Protein AF-A0A7X3KZ96-F1 (afdb_monomer)

pLDDT: mean 79.61, std 12.58, range [45.84, 91.5]

Solvent-accessible surface area (backbone atoms only — not comparable to full-atom values): 4082 Å² total; per-residue (Å²): 110,66,69,46,98,88,71,47,74,68,58,42,68,38,63,68,85,84,42,88,94,44,52,58,36,49,43,80,37,75,94,70,80,88,84,86,85,83,85,87,81,76,90,75,61,99,73,78,74,80,86,71,83,64,83,127

Secondary structure (DSSP, 8-state):
----TTS----EEESS---TTTGGGEEE--SSS---------S--S----------

Mean p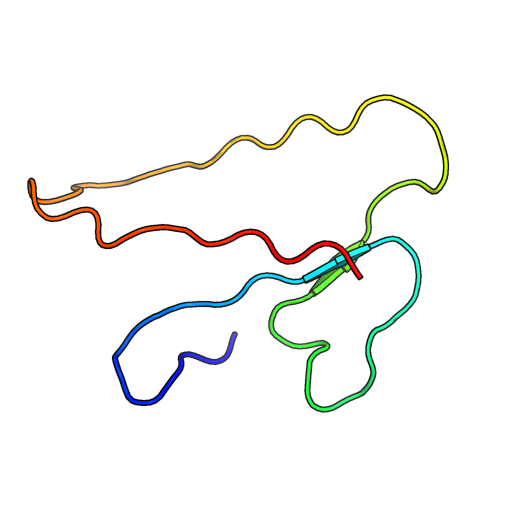redicted aligned error: 7.91 Å

Foldseek 3Di:
DDADPVRHDAAAEEQDQPDDVRNVRYDHDDPDDDDDDDDDDDPDDPPPDDDDHDDD

Structure (mmCIF, N/CA/C/O backbone):
data_AF-A0A7X3KZ96-F1
#
_entry.id   AF-A0A7X3KZ96-F1
#
loop_
_atom_site.group_PDB
_atom_site.id
_atom_site.type_symbol
_atom_site.label_atom_id
_atom_site.label_alt_id
_atom_site.label_comp_id
_atom_site.label_asym_id
_atom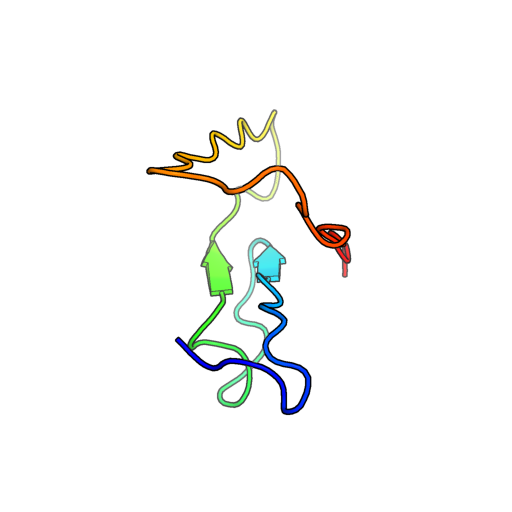_site.label_entity_id
_atom_site.label_seq_id
_atom_site.pdbx_PDB_ins_code
_atom_site.Cartn_x
_atom_site.Cartn_y
_atom_site.Cartn_z
_atom_site.occupancy
_atom_site.B_iso_or_equiv
_atom_site.auth_seq_id
_atom_site.auth_comp_id
_atom_site.auth_asym_id
_atom_site.auth_atom_id
_atom_site.pdbx_PDB_model_num
ATOM 1 N N . MET A 1 1 ? 0.286 -10.907 -5.949 1.00 72.94 1 MET A N 1
ATOM 2 C CA . MET A 1 1 ? 0.284 -9.504 -6.411 1.00 72.94 1 MET A CA 1
ATOM 3 C C . MET A 1 1 ? -0.274 -9.422 -7.817 1.00 72.94 1 MET A C 1
ATOM 5 O O . MET A 1 1 ? 0.030 -10.283 -8.634 1.00 72.94 1 MET A O 1
ATOM 9 N N . LYS A 1 2 ? -1.095 -8.407 -8.081 1.00 85.31 2 LYS A N 1
ATOM 10 C CA . LYS A 1 2 ? -1.783 -8.181 -9.352 1.00 85.31 2 LYS A CA 1
ATOM 11 C C . LYS A 1 2 ? -1.545 -6.743 -9.807 1.00 85.31 2 LYS A C 1
ATOM 13 O O . LYS A 1 2 ? -1.860 -5.815 -9.069 1.00 85.31 2 LYS A O 1
ATOM 18 N N . TYR A 1 3 ? -0.998 -6.574 -11.003 1.00 87.12 3 TYR A N 1
ATOM 19 C CA . TYR A 1 3 ? -0.805 -5.264 -11.623 1.00 87.12 3 TYR A CA 1
ATOM 20 C C . TYR A 1 3 ? -2.016 -4.883 -12.472 1.00 87.12 3 TYR A C 1
ATOM 22 O O . TYR A 1 3 ? -2.736 -5.748 -12.979 1.00 87.12 3 TYR A O 1
ATOM 30 N N . ASN A 1 4 ? -2.221 -3.582 -12.627 1.00 87.19 4 ASN A N 1
ATOM 31 C CA . ASN A 1 4 ? -3.229 -3.028 -13.515 1.00 87.19 4 ASN A CA 1
ATOM 32 C C . ASN A 1 4 ? -2.765 -3.117 -14.985 1.00 87.19 4 ASN A C 1
ATOM 34 O O . ASN A 1 4 ? -1.564 -3.240 -15.246 1.00 87.19 4 ASN A O 1
ATOM 38 N N . PRO A 1 5 ? -3.684 -3.029 -15.967 1.00 89.19 5 PRO A N 1
ATOM 39 C CA . PRO A 1 5 ? -3.338 -3.088 -17.393 1.00 89.19 5 PRO A CA 1
ATOM 40 C C . PRO A 1 5 ? -2.364 -1.995 -17.859 1.00 89.19 5 PRO A C 1
ATOM 42 O O . PRO A 1 5 ? -1.663 -2.173 -18.849 1.00 89.19 5 PRO A O 1
ATOM 45 N N . ASP A 1 6 ? -2.305 -0.871 -17.145 1.00 87.94 6 ASP A N 1
ATOM 46 C CA . ASP A 1 6 ? -1.385 0.242 -17.400 1.00 87.94 6 ASP A CA 1
ATOM 47 C C . ASP A 1 6 ? 0.001 0.060 -16.742 1.00 87.94 6 ASP A C 1
ATOM 49 O O . ASP A 1 6 ? 0.861 0.938 -16.840 1.00 87.94 6 ASP A O 1
ATOM 53 N N . GLY A 1 7 ? 0.222 -1.073 -16.067 1.00 85.06 7 GLY A N 1
ATOM 54 C CA . GLY A 1 7 ? 1.445 -1.392 -15.333 1.00 85.06 7 GLY A CA 1
ATOM 55 C C . GLY A 1 7 ? 1.533 -0.763 -13.940 1.00 85.06 7 GLY A C 1
ATOM 56 O O . GLY A 1 7 ? 2.552 -0.932 -13.269 1.00 85.06 7 GLY A O 1
ATOM 57 N N . SER A 1 8 ? 0.499 -0.048 -13.483 1.00 86.75 8 SER A N 1
ATOM 58 C CA . SER A 1 8 ? 0.439 0.470 -12.114 1.00 86.75 8 SER A CA 1
ATOM 59 C C . SER A 1 8 ? 0.122 -0.637 -11.099 1.00 86.75 8 SER A C 1
ATOM 61 O O . SER A 1 8 ? -0.368 -1.716 -11.445 1.00 86.75 8 SER A O 1
ATOM 63 N N . LEU A 1 9 ? 0.433 -0.376 -9.828 1.00 87.06 9 LEU A N 1
ATOM 64 C CA . LEU A 1 9 ? 0.133 -1.266 -8.710 1.00 87.06 9 LEU A CA 1
ATOM 65 C C . LEU A 1 9 ? -0.671 -0.504 -7.661 1.00 87.06 9 LEU A C 1
ATOM 67 O O . LEU A 1 9 ? -0.177 0.469 -7.093 1.00 87.06 9 LEU A O 1
ATOM 71 N N . ASP A 1 10 ? -1.869 -1.003 -7.373 1.00 89.75 10 ASP A N 1
ATOM 72 C CA . ASP A 1 10 ? -2.686 -0.533 -6.259 1.00 89.75 10 ASP A CA 1
ATOM 73 C C . ASP A 1 10 ? -2.447 -1.421 -5.037 1.00 89.75 10 ASP A C 1
ATOM 75 O O . ASP A 1 10 ? -2.593 -2.642 -5.128 1.00 89.75 10 ASP A O 1
ATOM 79 N N . LEU A 1 11 ? -2.096 -0.809 -3.903 1.00 89.00 11 LEU A N 1
ATOM 80 C CA . LEU A 1 11 ? -1.956 -1.472 -2.605 1.00 89.00 11 LEU A CA 1
ATOM 81 C C . LEU A 1 11 ? -3.118 -1.072 -1.694 1.00 89.00 11 LEU A C 1
ATOM 83 O O . LEU A 1 11 ? -3.386 0.116 -1.515 1.00 89.00 11 LEU A O 1
ATOM 87 N N . TYR A 1 12 ? -3.779 -2.063 -1.097 1.00 89.75 12 TYR A N 1
ATOM 88 C CA . TYR A 1 12 ? -4.848 -1.843 -0.123 1.00 89.75 12 TYR A CA 1
ATOM 89 C C . TYR A 1 12 ? -4.264 -1.922 1.281 1.00 89.75 12 TYR A C 1
ATOM 91 O O . TYR A 1 12 ? -3.688 -2.941 1.645 1.00 89.75 12 TYR A O 1
ATOM 99 N N . ILE A 1 13 ? -4.407 -0.860 2.068 1.00 89.62 13 ILE A N 1
ATOM 100 C CA . ILE A 1 13 ? -3.872 -0.777 3.428 1.00 89.62 13 ILE A CA 1
ATOM 101 C C . 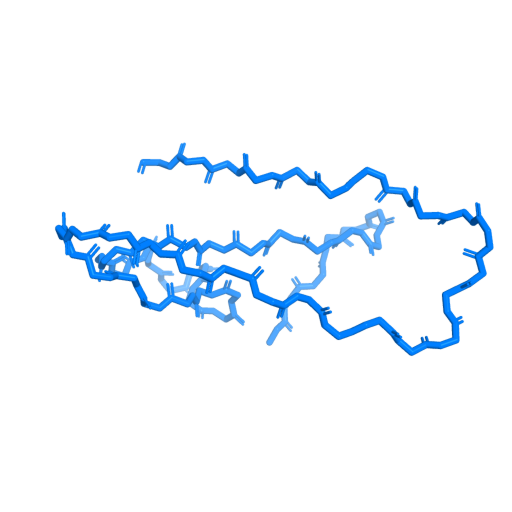ILE A 1 13 ? -5.043 -0.473 4.356 1.00 89.62 13 ILE A C 1
ATOM 103 O O . ILE A 1 13 ? -5.497 0.664 4.427 1.00 89.62 13 ILE A O 1
ATOM 107 N N . GLN A 1 14 ? -5.563 -1.504 5.012 1.00 88.50 14 GLN A N 1
ATOM 108 C CA . GLN A 1 14 ? -6.748 -1.413 5.871 1.00 88.50 14 GLN A CA 1
ATOM 109 C C . GLN A 1 14 ? -6.808 -2.615 6.814 1.00 88.50 14 GLN A C 1
ATOM 111 O O . GLN A 1 14 ? -6.084 -3.591 6.614 1.00 88.50 14 GLN A O 1
ATOM 116 N N . THR A 1 15 ? -7.656 -2.563 7.838 1.00 87.00 15 THR A N 1
ATOM 117 C CA . THR A 1 15 ? -7.734 -3.641 8.835 1.00 87.00 15 THR A CA 1
ATOM 118 C C . THR A 1 15 ? -8.487 -4.870 8.342 1.00 87.00 15 THR A C 1
ATOM 120 O O . THR A 1 15 ? -8.057 -5.987 8.618 1.00 87.00 15 THR A O 1
ATOM 123 N N . ASP A 1 16 ? -9.588 -4.677 7.623 1.00 89.62 16 ASP A N 1
ATOM 124 C CA . ASP A 1 16 ? -10.468 -5.774 7.219 1.00 89.62 16 ASP A CA 1
ATOM 125 C C . ASP A 1 16 ? -10.146 -6.235 5.785 1.00 89.62 16 ASP A C 1
ATOM 127 O O . ASP A 1 16 ? -9.704 -5.435 4.957 1.00 89.62 16 ASP A O 1
ATOM 131 N N . ASP A 1 17 ? -10.351 -7.518 5.471 1.00 87.88 17 ASP A N 1
ATOM 132 C CA . ASP A 1 17 ? -10.058 -8.064 4.136 1.00 87.88 17 ASP A CA 1
ATOM 133 C C . ASP A 1 17 ? -10.976 -7.412 3.076 1.00 87.88 17 ASP A C 1
ATOM 135 O O . ASP A 1 17 ? -12.203 -7.516 3.180 1.00 87.88 17 ASP A O 1
ATOM 139 N N . PRO A 1 18 ? -10.425 -6.746 2.039 1.00 86.44 18 PRO A N 1
ATOM 140 C CA . PRO A 1 18 ? -11.207 -6.094 0.985 1.00 86.44 18 PRO A CA 1
ATOM 141 C C . PRO A 1 18 ? -11.925 -7.068 0.031 1.00 86.44 18 PRO A C 1
ATOM 143 O O . PRO A 1 18 ? -12.588 -6.620 -0.911 1.00 86.44 18 PRO A O 1
ATOM 146 N N . GLY A 1 19 ? -11.768 -8.379 0.227 1.00 88.88 19 GLY A N 1
ATOM 147 C CA . GLY A 1 19 ? -12.411 -9.436 -0.540 1.00 88.88 19 GLY A CA 1
ATOM 148 C C . GLY A 1 19 ? -11.489 -10.083 -1.583 1.00 88.88 19 GLY A C 1
ATOM 149 O O . GLY A 1 19 ? -10.469 -9.507 -1.978 1.00 88.88 19 GLY A O 1
ATOM 150 N N . PRO A 1 20 ? -11.877 -11.262 -2.110 1.00 84.50 20 PRO A N 1
ATOM 151 C CA . PRO A 1 20 ? -10.987 -12.191 -2.819 1.00 84.50 20 PRO A CA 1
ATOM 152 C C . PRO A 1 20 ? -10.322 -11.612 -4.076 1.00 84.50 20 PRO A C 1
ATOM 154 O O . PRO A 1 20 ? -9.225 -12.021 -4.453 1.00 84.50 20 PRO A O 1
ATOM 157 N N . SER A 1 21 ? -10.939 -10.620 -4.725 1.00 82.75 21 SER A N 1
ATOM 158 C CA . SER A 1 21 ? -10.353 -9.941 -5.887 1.00 82.75 21 SER A CA 1
ATOM 159 C C . SER A 1 21 ? -9.201 -8.986 -5.541 1.00 82.75 21 SER A C 1
ATOM 161 O O . SER A 1 21 ? -8.450 -8.600 -6.436 1.00 82.75 21 SER A O 1
ATOM 163 N N . LYS A 1 22 ? -9.089 -8.565 -4.274 1.00 83.81 22 LYS A N 1
ATOM 164 C CA . LYS A 1 22 ? -8.184 -7.508 -3.787 1.00 83.81 22 LYS A CA 1
ATOM 165 C C . LYS A 1 22 ? -7.174 -8.005 -2.747 1.00 83.81 22 LYS A C 1
ATOM 167 O O . LYS A 1 22 ? -6.136 -7.367 -2.577 1.00 83.81 22 LYS A O 1
ATOM 172 N N . THR A 1 23 ? -7.407 -9.173 -2.140 1.00 87.50 23 THR A N 1
ATOM 173 C CA . THR A 1 23 ? -6.531 -9.803 -1.133 1.00 87.50 23 THR A CA 1
ATOM 174 C C . THR A 1 23 ? -5.075 -9.941 -1.603 1.00 87.50 23 THR A C 1
ATOM 176 O O . THR A 1 23 ? -4.144 -9.788 -0.823 1.00 87.50 23 THR A O 1
ATOM 179 N N . SER A 1 24 ? -4.843 -10.146 -2.905 1.00 87.75 24 SER A N 1
ATOM 180 C CA . SER A 1 24 ? -3.492 -10.299 -3.475 1.00 87.75 24 SER A CA 1
ATOM 181 C C . SER A 1 24 ? -2.586 -9.061 -3.375 1.00 87.75 24 SER A C 1
ATOM 183 O O . SER A 1 24 ? -1.376 -9.203 -3.571 1.00 87.75 24 SER A O 1
ATOM 185 N N . ASN A 1 25 ? -3.159 -7.876 -3.133 1.00 91.31 25 ASN A N 1
ATOM 186 C CA . ASN A 1 25 ? -2.449 -6.601 -2.969 1.00 91.31 25 ASN A CA 1
ATOM 187 C C . ASN A 1 25 ? -2.779 -5.925 -1.625 1.00 91.31 25 ASN A C 1
ATOM 189 O O . ASN A 1 25 ? -2.564 -4.722 -1.462 1.00 91.31 25 ASN A O 1
ATOM 193 N N . TRP A 1 26 ? -3.365 -6.671 -0.691 1.00 91.50 26 TRP A N 1
ATOM 194 C CA . TRP A 1 26 ? -3.789 -6.146 0.595 1.00 91.50 26 TRP A CA 1
ATOM 195 C C . TRP A 1 26 ? -2.718 -6.348 1.666 1.00 91.50 26 TRP A C 1
ATOM 197 O O . TRP A 1 26 ? -2.065 -7.389 1.729 1.00 91.50 26 TRP A O 1
ATOM 207 N N . LEU A 1 27 ? -2.550 -5.326 2.499 1.00 89.00 27 LEU A N 1
ATOM 208 C CA . LEU A 1 27 ? -1.695 -5.310 3.671 1.00 89.00 27 LEU A CA 1
ATOM 209 C C . LEU A 1 27 ? -2.556 -4.952 4.894 1.00 89.00 27 LEU A C 1
ATOM 211 O O . LEU A 1 27 ? -3.185 -3.886 4.899 1.00 89.00 27 LEU A O 1
ATOM 215 N N . PRO A 1 28 ? -2.585 -5.806 5.931 1.00 89.44 28 PRO A N 1
ATOM 216 C CA . PRO A 1 28 ? -3.334 -5.520 7.144 1.00 89.44 28 PRO A CA 1
ATOM 217 C C . PRO A 1 28 ? -2.717 -4.330 7.887 1.00 89.44 28 PRO A C 1
ATOM 219 O O . PRO A 1 28 ? -1.506 -4.276 8.111 1.00 89.44 28 PRO A O 1
ATOM 222 N N . ALA A 1 29 ? -3.564 -3.384 8.287 1.00 89.50 29 ALA A N 1
ATOM 223 C CA . ALA A 1 29 ? -3.188 -2.218 9.082 1.00 89.50 29 ALA A CA 1
ATOM 224 C C . ALA A 1 29 ? -3.980 -2.168 10.402 1.00 89.50 29 ALA A C 1
ATOM 226 O O . ALA A 1 29 ? -5.148 -2.567 10.431 1.00 89.50 29 ALA A O 1
ATOM 227 N N . PRO A 1 30 ? -3.383 -1.683 11.505 1.00 84.25 30 PRO A N 1
ATOM 228 C CA . PRO A 1 30 ? -4.065 -1.597 12.794 1.00 84.25 30 PRO A CA 1
ATOM 229 C C . PRO A 1 30 ? -5.239 -0.603 12.750 1.00 84.25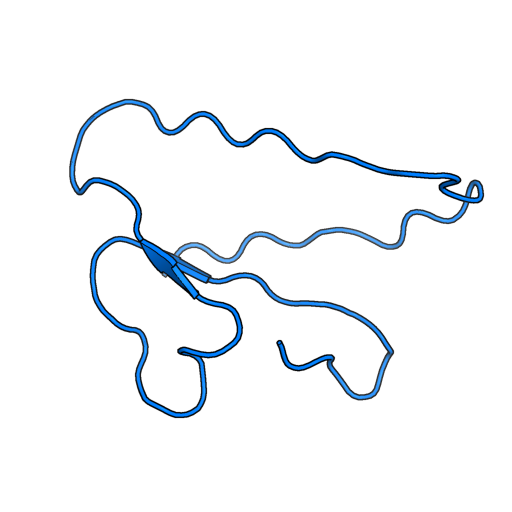 30 PRO A C 1
ATOM 231 O O . PRO A 1 30 ? -5.139 0.441 12.110 1.00 84.25 30 PRO A O 1
ATOM 234 N N . LYS A 1 31 ? -6.336 -0.904 13.469 1.00 83.88 31 LYS A N 1
ATOM 235 C CA . LYS A 1 31 ? -7.528 -0.025 13.555 1.00 83.88 31 LYS A CA 1
ATOM 236 C C . LYS A 1 31 ? -7.237 1.326 14.213 1.00 83.88 31 LYS A C 1
ATOM 238 O O . LYS A 1 31 ? -7.959 2.290 13.989 1.00 83.88 31 LYS A O 1
ATOM 243 N N . SER A 1 32 ? -6.214 1.384 15.062 1.00 83.31 32 SER A N 1
ATOM 244 C CA . SER A 1 32 ? 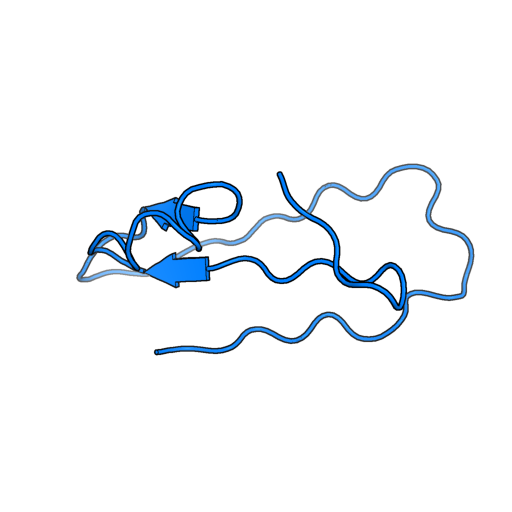-5.840 2.572 15.827 1.00 83.31 32 SER A CA 1
ATOM 245 C C . SER A 1 32 ? -4.329 2.656 15.999 1.00 83.31 32 SER A C 1
ATOM 247 O O . SER A 1 32 ? -3.661 1.630 16.136 1.00 83.31 32 SER A O 1
ATOM 249 N N . GLY A 1 33 ? -3.812 3.880 16.074 1.00 83.50 33 GLY A N 1
ATOM 250 C CA . GLY A 1 33 ? -2.382 4.161 16.190 1.00 83.50 33 GLY A CA 1
ATOM 251 C C . GLY A 1 33 ? -1.777 4.655 14.877 1.00 83.50 33 GLY A C 1
ATOM 252 O O . GLY A 1 33 ? -2.443 4.718 13.846 1.00 83.50 33 GLY A O 1
ATOM 253 N N . ALA A 1 34 ? -0.508 5.054 14.925 1.00 80.56 34 ALA A N 1
ATOM 254 C CA . ALA A 1 34 ? 0.200 5.544 13.751 1.00 80.56 34 ALA A CA 1
ATOM 255 C C . ALA A 1 34 ? 0.689 4.375 12.883 1.00 80.56 34 ALA A C 1
ATOM 257 O O . ALA A 1 34 ? 1.361 3.467 13.375 1.00 80.56 34 ALA A O 1
ATOM 258 N N . LEU A 1 35 ? 0.396 4.424 11.583 1.00 82.56 35 LEU A N 1
ATOM 259 C CA . LEU A 1 35 ? 0.958 3.502 10.602 1.00 82.56 35 LEU A CA 1
ATOM 260 C C . LEU A 1 35 ? 2.206 4.119 9.958 1.00 82.56 35 LEU A C 1
ATOM 262 O O . LEU A 1 35 ? 2.123 5.138 9.274 1.00 82.56 35 LEU A O 1
ATOM 266 N N . GLY A 1 36 ? 3.356 3.467 10.129 1.00 83.19 36 GLY A N 1
ATOM 267 C CA . GLY A 1 36 ? 4.572 3.786 9.384 1.00 83.19 36 GLY A CA 1
ATOM 268 C C . GLY A 1 36 ? 4.635 2.994 8.079 1.00 83.19 36 GLY A C 1
ATOM 269 O O . GLY A 1 36 ? 4.775 1.774 8.111 1.00 83.19 36 GLY A O 1
ATOM 270 N N . LEU A 1 37 ? 4.561 3.674 6.932 1.00 83.00 37 LEU A N 1
ATOM 271 C CA . LEU A 1 37 ? 4.762 3.052 5.622 1.00 83.00 37 LEU A CA 1
ATOM 272 C C . LEU A 1 37 ? 6.185 3.331 5.125 1.00 83.00 37 LEU A C 1
ATOM 274 O O . LEU A 1 37 ? 6.536 4.469 4.824 1.00 83.00 37 LEU A O 1
ATOM 278 N N . THR A 1 38 ? 7.005 2.288 5.005 1.00 87.75 38 THR A N 1
ATOM 279 C CA . THR A 1 38 ? 8.352 2.388 4.427 1.00 87.75 38 THR A CA 1
ATOM 280 C C . THR A 1 38 ? 8.388 1.688 3.076 1.00 87.75 38 THR A C 1
ATOM 282 O O . THR A 1 38 ? 8.303 0.463 3.002 1.00 87.75 38 THR A O 1
ATOM 285 N N . LEU A 1 39 ? 8.547 2.456 1.997 1.00 85.06 39 LEU A N 1
ATOM 286 C CA . LEU A 1 39 ? 8.754 1.899 0.663 1.00 85.06 39 LEU A CA 1
ATOM 287 C C . LEU A 1 39 ? 10.243 1.643 0.422 1.00 85.06 39 LEU A C 1
ATOM 289 O O . LEU A 1 39 ? 11.074 2.529 0.613 1.00 85.06 39 LEU A O 1
ATOM 293 N N . ARG A 1 40 ? 10.576 0.441 -0.054 1.00 88.50 40 ARG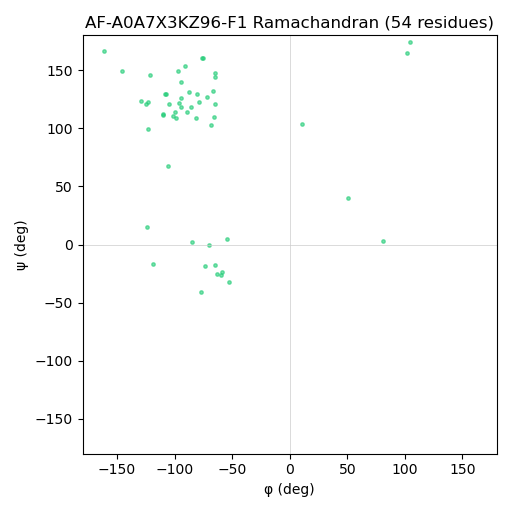 A N 1
ATOM 294 C CA . ARG A 1 40 ? 11.915 0.120 -0.561 1.00 88.50 40 ARG A CA 1
ATOM 295 C C . ARG A 1 40 ? 11.888 0.159 -2.080 1.00 88.50 40 ARG A C 1
ATOM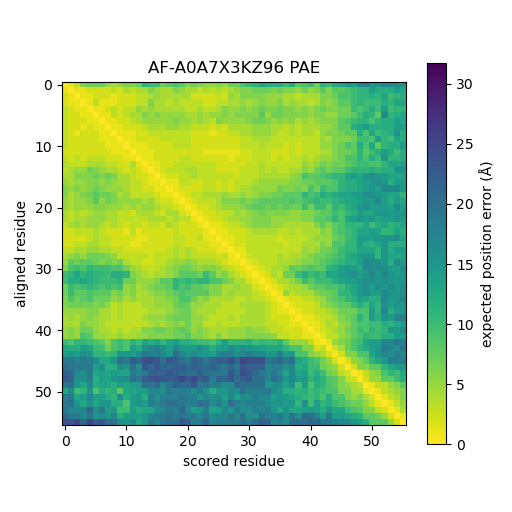 297 O O . ARG A 1 40 ? 11.264 -0.685 -2.716 1.00 88.50 40 ARG A O 1
ATOM 304 N N . LEU A 1 41 ? 12.549 1.161 -2.645 1.00 83.94 41 LEU A N 1
ATOM 305 C CA . LEU A 1 41 ? 12.658 1.352 -4.086 1.00 83.94 41 LEU A CA 1
ATOM 306 C C . LEU A 1 41 ? 14.063 0.950 -4.527 1.00 83.94 41 LEU A C 1
ATOM 308 O O . LEU A 1 41 ? 15.046 1.535 -4.078 1.00 83.94 41 LEU A O 1
ATOM 312 N N . TYR A 1 42 ? 14.157 -0.028 -5.421 1.00 82.75 42 TYR A N 1
ATOM 313 C CA . TYR A 1 42 ? 15.427 -0.469 -5.992 1.00 82.75 42 TYR A CA 1
ATOM 314 C C . TYR A 1 42 ? 15.516 -0.015 -7.447 1.00 82.75 42 TYR A C 1
ATOM 316 O O . TYR A 1 42 ? 14.581 -0.228 -8.216 1.00 82.75 42 TYR A O 1
ATOM 324 N N . ALA A 1 43 ? 16.632 0.624 -7.813 1.00 79.62 43 ALA A N 1
ATOM 325 C CA . ALA A 1 43 ? 16.936 1.037 -9.188 1.00 79.62 43 ALA A CA 1
ATOM 326 C C . ALA A 1 43 ? 15.803 1.828 -9.882 1.00 79.62 43 ALA A C 1
ATOM 328 O O . ALA A 1 43 ? 15.515 1.636 -11.066 1.00 79.62 43 ALA A O 1
ATOM 329 N N . CYS A 1 44 ? 15.143 2.724 -9.143 1.00 55.59 44 CYS A N 1
ATOM 330 C CA . CYS A 1 44 ? 14.052 3.527 -9.680 1.00 55.59 44 CYS A CA 1
ATOM 331 C C . CYS A 1 44 ? 14.590 4.485 -10.756 1.00 55.59 44 CYS A C 1
ATOM 333 O O . CYS A 1 44 ? 15.323 5.427 -10.458 1.00 55.59 44 CYS A O 1
ATOM 335 N N . ARG A 1 45 ? 14.247 4.247 -12.028 1.00 66.12 45 ARG A N 1
ATOM 336 C CA . ARG A 1 45 ? 14.481 5.234 -13.094 1.00 66.12 45 ARG A CA 1
ATOM 337 C C . ARG A 1 45 ? 13.620 6.465 -12.809 1.00 66.12 45 ARG A C 1
ATOM 339 O O . ARG A 1 45 ? 12.510 6.316 -12.310 1.00 66.12 45 ARG A O 1
ATOM 346 N N . ALA A 1 46 ? 14.094 7.657 -13.185 1.00 63.53 46 ALA A N 1
ATOM 347 C CA . ALA A 1 46 ? 13.528 8.983 -12.865 1.00 63.53 46 ALA A CA 1
ATOM 348 C C . ALA A 1 46 ? 12.041 9.229 -13.231 1.00 63.53 46 ALA A C 1
ATOM 350 O O . ALA A 1 46 ? 11.524 10.328 -13.064 1.00 63.53 46 ALA A O 1
ATOM 351 N N . ARG A 1 47 ? 11.323 8.220 -13.725 1.00 60.16 47 ARG A N 1
ATOM 352 C CA . ARG A 1 47 ? 9.892 8.247 -13.996 1.00 60.16 47 ARG A CA 1
ATOM 353 C C . ARG A 1 47 ? 9.146 7.433 -12.933 1.00 60.16 47 ARG A C 1
ATOM 355 O O . ARG A 1 47 ? 8.565 6.395 -13.235 1.00 60.16 47 ARG A O 1
ATOM 362 N N . LEU A 1 48 ? 9.139 7.920 -11.692 1.00 57.19 48 LEU A N 1
ATOM 363 C CA . LEU A 1 48 ? 8.179 7.454 -10.691 1.00 57.19 48 LEU A CA 1
ATOM 364 C C . LEU A 1 48 ? 6.787 7.938 -11.134 1.00 57.19 48 LEU A C 1
ATOM 366 O O . LEU A 1 48 ? 6.468 9.124 -11.040 1.00 57.19 48 LEU A O 1
ATOM 370 N N . ARG A 1 49 ? 5.962 7.051 -11.700 1.00 62.91 49 ARG A N 1
ATOM 371 C CA . ARG A 1 49 ? 4.574 7.388 -12.047 1.00 62.91 49 ARG A CA 1
ATOM 372 C C . ARG A 1 49 ? 3.733 7.255 -10.780 1.00 62.91 49 ARG A C 1
ATOM 374 O O . ARG A 1 49 ? 3.557 6.151 -10.289 1.00 62.91 49 ARG A O 1
ATOM 381 N N . ARG A 1 50 ? 3.308 8.408 -10.249 1.00 63.16 50 ARG A N 1
ATOM 382 C CA . ARG A 1 50 ? 2.293 8.646 -9.203 1.00 63.16 50 ARG A CA 1
ATOM 383 C C . ARG A 1 50 ? 1.816 7.387 -8.455 1.00 63.16 50 ARG A C 1
ATOM 385 O O . ARG A 1 50 ? 0.964 6.655 -8.950 1.00 63.16 50 ARG A O 1
ATOM 392 N N . VAL A 1 51 ? 2.294 7.205 -7.226 1.00 59.72 51 VAL A N 1
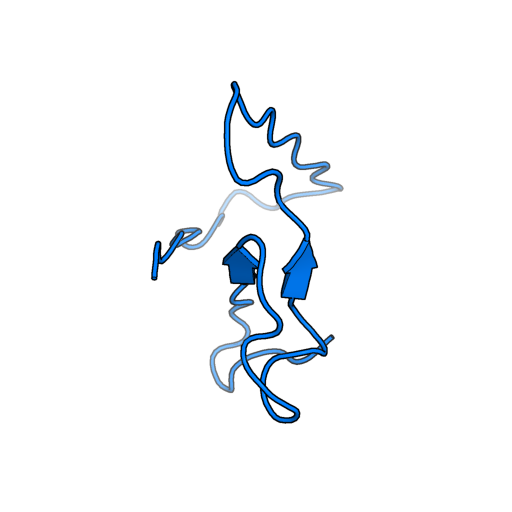ATOM 393 C CA . VAL A 1 51 ? 1.705 6.249 -6.278 1.00 59.72 51 VAL A CA 1
ATOM 394 C C . VAL A 1 51 ? 0.453 6.892 -5.689 1.00 59.72 51 VAL A C 1
ATOM 396 O O . VAL A 1 51 ? 0.525 7.993 -5.148 1.00 59.72 51 VAL A O 1
ATOM 399 N N . SER A 1 52 ? -0.693 6.230 -5.836 1.00 62.75 52 SER A N 1
ATOM 400 C CA . SER A 1 52 ? -1.976 6.714 -5.323 1.00 62.75 52 SER A CA 1
ATOM 401 C C . SER A 1 52 ? -2.394 5.821 -4.163 1.00 62.75 52 SER A C 1
ATOM 403 O O . SER A 1 52 ? -2.684 4.647 -4.370 1.00 62.75 52 SER A O 1
ATOM 405 N N . THR A 1 53 ? -2.419 6.346 -2.942 1.00 54.94 53 THR A N 1
ATOM 406 C CA . THR A 1 53 ? -3.032 5.654 -1.806 1.00 54.94 53 THR A CA 1
ATOM 407 C C . THR A 1 53 ? -4.523 5.968 -1.798 1.00 54.94 53 THR A C 1
ATOM 409 O O . THR A 1 53 ? -4.927 7.124 -1.695 1.00 54.94 53 THR A O 1
ATOM 412 N N . LYS A 1 54 ? -5.358 4.938 -1.938 1.00 53.47 54 LYS A N 1
ATOM 413 C CA . LYS A 1 54 ? -6.799 5.056 -1.703 1.00 53.47 54 LYS A CA 1
ATOM 414 C C . LYS A 1 54 ? -7.094 4.525 -0.309 1.00 53.47 54 LYS A C 1
ATOM 416 O O . LYS A 1 54 ? -6.983 3.324 -0.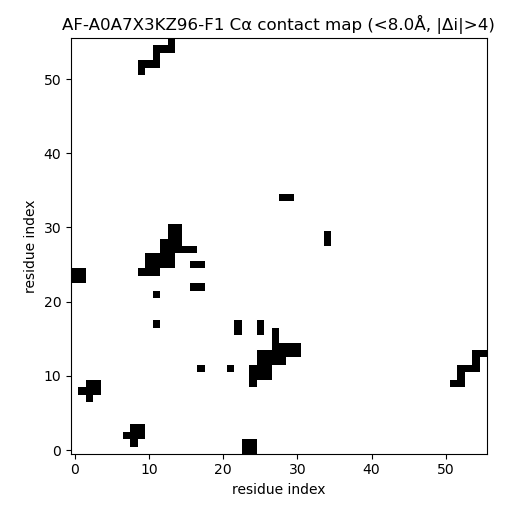082 1.00 53.47 54 LYS A O 1
ATOM 421 N N . ALA A 1 55 ? -7.434 5.434 0.599 1.00 45.84 55 ALA A N 1
ATOM 422 C CA . ALA A 1 55 ? -8.099 5.075 1.840 1.00 45.84 55 ALA A CA 1
ATOM 423 C C . ALA A 1 55 ? -9.542 4.677 1.497 1.00 45.84 55 ALA A C 1
ATOM 425 O O . ALA A 1 55 ? -10.226 5.417 0.783 1.00 45.84 55 ALA A O 1
ATOM 426 N N . ALA A 1 56 ? -9.944 3.490 1.939 1.00 49.06 56 ALA A N 1
ATOM 427 C CA . ALA A 1 56 ? -11.333 3.059 2.010 1.00 49.06 56 ALA A CA 1
ATOM 428 C C . ALA A 1 56 ? -11.752 3.073 3.481 1.00 49.06 56 ALA A C 1
ATOM 430 O O . ALA A 1 56 ? -10.878 2.760 4.325 1.00 49.06 56 ALA A O 1
#

Sequence (56 aa):
MKYNPDGSLDLYIQTDDPGPSKTSNWLPAPKSGALGLTLRLYACRARLRRVSTKAA

Radius of gyration: 12.85 Å; Cα contacts (8 Å, |Δi|>4): 50; chains: 1; bounding box: 29×21×34 Å